Protein AF-A0A9J6EUU6-F1 (afdb_monomer)

pLDDT: mean 70.44, std 17.91, range [44.09, 97.88]

Organism: Rhipicephalus microplus (NCBI:txid6941)

Solvent-accessible surface area (backbone atoms only — not comparable to full-atom values): 10665 Å² total; per-residue (Å²): 141,84,84,86,86,84,84,82,89,81,83,90,84,83,87,84,87,84,86,87,82,91,82,84,86,80,91,76,92,66,95,66,87,70,78,73,75,74,62,82,75,57,72,72,60,58,59,55,60,58,51,67,72,48,51,65,66,58,50,34,53,54,26,51,76,71,72,43,84,68,75,76,56,66,68,58,42,45,55,49,54,53,52,48,53,56,55,61,68,73,66,64,78,77,90,79,54,86,82,61,47,62,63,52,50,52,56,51,48,54,51,52,51,51,54,51,52,52,52,52,51,51,52,51,51,53,51,51,54,50,52,58,67,68,60,63,76,80,76,78,77,76,77,80,79,71,79,82,78,81,77,79,82,80,81,80,130

Mean predicted aligned error: 21.62 Å

Sequence (157 aa):
MAQPTGCESTELHAEEETTPREGATPRHTSSRDSETTIDESVFTTLDHSTMANATKKQLVDELRARGLRCSGRKDELIARIIRDNITHQALEPTDSSTKDQAAYDDDRQAHLETLSADNARLCAELSSLRAQLTVRPRVNVRHCTKPIRTLHCQRNG

Foldseek 3Di:
DDDDDDDDDDDDDDDDDDDDDDDDDDDDPDDDPPPPPVPVVPPLPVLLVVLVPDDLVVLLVLCVVVVHDSDDDSVVSSVVSSVVVVVVVVPDPVPPDPPCVVVVVVVVVVVVVVVVVVVVVVVVVVVVVVVVVVPDPPPVPPPPPPPPPPPDPPDD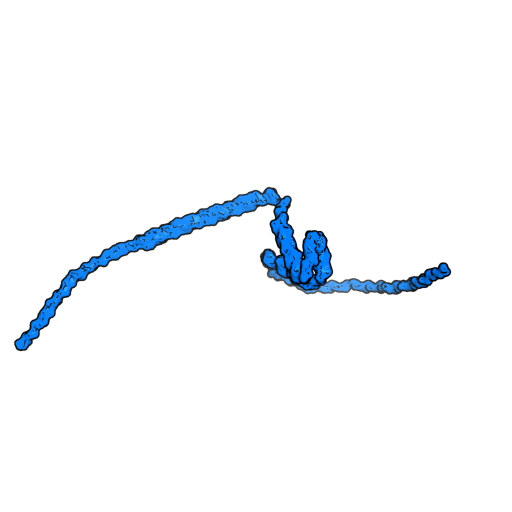D

Secondary structure (DSSP, 8-state):
---------------------------------------TTSHHHHHHHHHHHS-HHHHHHHHHHTT----S-HHHHHHHHHHHHHHHHTT----S-TTTHHHHHHHHHHHHHHHHHHHHHHHHHHHHHHHHHH-----------------------

Nearest PDB structures (foldseek):
  1zbh-assembly1_D  TM=7.636E-01  e=1.075E-01  Homo sapiens
  4l8r-assembly1_B  TM=8.896E-01  e=4.036E-01  Homo sapiens
  4qoz-assembly1_B  TM=8.912E-01  e=4.036E-01  Homo sapiens
  4qoz-assembly2_E  TM=8.912E-01  e=5.258E-01  Homo sapiens
  1v66-assembly1_A  TM=8.568E-01  e=7.319E-01  Homo sapiens

Structure (mmCIF, N/CA/C/O backbone):
data_AF-A0A9J6EUU6-F1
#
_entry.id   AF-A0A9J6EUU6-F1
#
loop_
_atom_site.group_PDB
_atom_site.id
_atom_site.type_symbol
_atom_site.label_atom_id
_atom_site.label_alt_id
_atom_site.label_comp_id
_atom_site.label_asym_id
_atom_site.label_entity_id
_atom_site.label_seq_id
_atom_site.pdbx_PDB_ins_code
_atom_site.Cartn_x
_atom_site.Cartn_y
_atom_site.Cartn_z
_atom_site.occupancy
_atom_site.B_iso_or_equiv
_atom_site.auth_seq_id
_atom_site.auth_comp_id
_atom_site.auth_asym_id
_atom_site.auth_atom_id
_atom_site.pdbx_PDB_model_num
ATOM 1 N N . MET A 1 1 ? -27.449 25.853 63.554 1.00 54.09 1 MET A N 1
ATOM 2 C CA . MET A 1 1 ? -25.985 26.001 63.669 1.00 54.09 1 MET A CA 1
ATOM 3 C C . MET A 1 1 ? -25.486 24.859 64.536 1.00 54.09 1 MET A C 1
ATOM 5 O O . MET A 1 1 ? -25.828 24.832 65.707 1.00 54.09 1 MET A O 1
ATOM 9 N N . ALA A 1 2 ? -24.792 23.884 63.951 1.00 49.88 2 ALA A N 1
ATOM 10 C CA . ALA A 1 2 ? -24.199 22.750 64.660 1.00 49.88 2 ALA A CA 1
ATOM 11 C C . ALA A 1 2 ? -22.787 22.522 64.100 1.00 49.88 2 ALA A C 1
ATOM 13 O O . ALA A 1 2 ? -22.575 22.666 62.897 1.00 49.88 2 ALA A O 1
ATOM 14 N N . GLN A 1 3 ? -21.843 22.301 65.010 1.00 60.31 3 GLN A N 1
ATOM 15 C CA . GLN A 1 3 ? -20.392 22.377 64.826 1.00 60.31 3 GLN A CA 1
ATOM 16 C C . GLN A 1 3 ? -19.785 21.137 64.133 1.00 60.31 3 GLN A C 1
ATOM 18 O O . GLN A 1 3 ? -20.409 20.075 64.143 1.00 60.31 3 GLN A O 1
ATOM 23 N N . PRO A 1 4 ? -18.570 21.262 63.557 1.00 61.78 4 PRO A N 1
ATOM 24 C CA . PRO A 1 4 ? -17.835 20.168 62.922 1.00 61.78 4 PRO A CA 1
ATOM 25 C C . PRO A 1 4 ? -17.074 19.306 63.942 1.00 61.78 4 PRO A C 1
ATOM 27 O O . PRO A 1 4 ? -16.379 19.825 64.813 1.00 61.78 4 PRO A O 1
ATOM 30 N N . THR A 1 5 ? -17.151 17.983 63.797 1.00 66.88 5 THR A N 1
ATOM 31 C CA . THR A 1 5 ? -16.264 17.035 64.484 1.00 66.88 5 THR A CA 1
ATOM 32 C C . THR A 1 5 ? -15.008 16.821 63.647 1.00 66.88 5 THR A C 1
ATOM 34 O O . THR A 1 5 ? -15.071 16.236 62.565 1.00 66.88 5 THR A O 1
ATOM 37 N N . GLY A 1 6 ? -13.878 17.317 64.146 1.00 50.66 6 GLY A N 1
ATOM 38 C CA . GLY A 1 6 ? -12.555 16.892 63.707 1.00 50.66 6 GLY A CA 1
ATOM 39 C C . GLY A 1 6 ? -12.215 15.508 64.258 1.00 50.66 6 GLY A C 1
ATOM 40 O O . GLY A 1 6 ? -12.631 15.156 65.362 1.00 50.66 6 GLY A O 1
ATOM 41 N N . CYS A 1 7 ? -11.438 14.746 63.494 1.00 54.38 7 CYS A N 1
ATOM 42 C CA . CYS A 1 7 ? -10.662 13.627 64.011 1.00 54.38 7 CYS A CA 1
ATOM 43 C C . CYS A 1 7 ? -9.223 13.770 63.512 1.00 54.38 7 CYS A C 1
ATOM 45 O O . CYS A 1 7 ? -8.974 13.921 62.316 1.00 54.38 7 CYS A O 1
ATOM 47 N N . GLU A 1 8 ? -8.322 13.786 64.487 1.00 52.12 8 GLU A N 1
ATOM 48 C CA . GLU A 1 8 ? -6.875 13.928 64.400 1.00 52.12 8 GLU A CA 1
ATOM 49 C C . GLU A 1 8 ? -6.168 12.602 64.049 1.00 52.12 8 GLU A C 1
ATOM 51 O O . GLU A 1 8 ? -6.629 11.525 64.416 1.00 52.12 8 GLU A O 1
ATOM 56 N N . SER A 1 9 ? -5.042 12.752 63.344 1.00 55.81 9 SER A N 1
ATOM 57 C CA . SER A 1 9 ? -3.708 12.140 63.519 1.00 55.81 9 SER A CA 1
ATOM 58 C C . SER A 1 9 ? -3.517 10.673 63.945 1.00 55.81 9 SER A C 1
ATOM 60 O O . SER A 1 9 ? -3.960 10.251 65.008 1.00 55.81 9 SER A O 1
ATOM 62 N N . THR A 1 10 ? -2.659 9.959 63.198 1.00 59.56 10 THR A N 1
ATOM 63 C CA . THR A 1 10 ? -1.619 9.014 63.699 1.00 59.56 10 THR A CA 1
ATOM 64 C C . THR A 1 10 ? -0.693 8.634 62.522 1.00 59.56 10 THR A C 1
ATOM 66 O O . THR A 1 10 ? -1.175 8.218 61.473 1.00 59.56 10 THR A O 1
ATOM 69 N N . GLU A 1 11 ? 0.553 9.131 62.493 1.00 50.22 11 GLU A N 1
ATOM 70 C CA . GLU A 1 11 ? 1.819 8.474 62.915 1.00 50.22 11 GLU A CA 1
ATOM 71 C C . GLU A 1 11 ? 2.218 7.254 62.055 1.00 50.22 11 GLU A C 1
ATOM 73 O O . GLU A 1 11 ? 1.505 6.263 61.977 1.00 50.22 11 GLU A O 1
ATOM 78 N N . LEU A 1 12 ? 3.234 7.401 61.193 1.00 50.94 12 LEU A N 1
ATOM 79 C CA . LEU A 1 12 ? 4.651 7.046 61.419 1.00 50.94 12 LEU A CA 1
ATOM 80 C C . LEU A 1 12 ? 4.901 5.532 61.580 1.00 50.94 12 LEU A C 1
ATOM 82 O O . LEU A 1 12 ? 4.722 4.968 62.650 1.00 50.94 12 LEU A O 1
ATOM 86 N N . HIS A 1 13 ? 5.422 4.909 60.520 1.00 46.59 13 HIS A N 1
ATOM 87 C CA . HIS A 1 13 ? 6.223 3.677 60.552 1.00 46.59 13 HIS A CA 1
ATOM 88 C C . HIS A 1 13 ? 7.356 3.888 59.532 1.00 46.59 13 HIS A C 1
ATOM 90 O O . HIS A 1 13 ? 7.084 4.089 58.353 1.00 46.59 13 HIS A O 1
ATOM 96 N N . ALA A 1 14 ? 8.569 4.194 59.990 1.00 59.00 14 ALA A N 1
ATOM 97 C CA . ALA A 1 14 ? 9.611 3.271 60.454 1.00 59.00 14 ALA A CA 1
ATOM 98 C C . ALA A 1 14 ? 10.536 2.865 59.295 1.00 59.00 14 ALA A C 1
ATOM 100 O O . ALA A 1 14 ? 10.120 2.256 58.313 1.00 59.00 14 ALA A O 1
ATOM 101 N N . GLU A 1 15 ? 11.786 3.285 59.444 1.00 59.12 15 GLU A N 1
ATOM 102 C CA . GLU A 1 15 ? 12.928 3.027 58.575 1.00 59.12 15 GLU A CA 1
ATOM 103 C C . GLU A 1 15 ? 13.381 1.567 58.722 1.00 59.12 15 GLU A C 1
ATOM 105 O O . GLU A 1 15 ? 13.258 1.019 59.812 1.00 59.12 15 GLU A O 1
ATOM 110 N N . GLU A 1 16 ? 13.952 0.956 57.679 1.00 54.00 16 GLU A N 1
ATOM 111 C CA . GLU A 1 16 ? 15.275 0.334 57.822 1.00 54.00 16 GLU A CA 1
ATOM 112 C C . GLU A 1 16 ? 15.916 -0.053 56.481 1.00 54.00 16 GLU A C 1
ATOM 114 O O . GLU A 1 16 ? 15.294 -0.493 55.515 1.00 54.00 16 GLU A O 1
ATOM 119 N N . GLU A 1 17 ? 17.217 0.179 56.497 1.00 50.34 17 GLU A N 1
ATOM 120 C CA . GLU A 1 17 ? 18.278 0.016 55.522 1.00 50.34 17 GLU A CA 1
ATOM 121 C C . GLU A 1 17 ? 18.570 -1.461 55.197 1.00 50.34 17 GLU A C 1
ATOM 123 O O . GLU A 1 17 ? 18.366 -2.332 56.034 1.00 50.34 17 GLU A O 1
ATOM 128 N N . THR A 1 18 ? 19.083 -1.758 53.995 1.00 50.84 18 THR A N 1
ATOM 129 C CA . THR A 1 18 ? 20.169 -2.745 53.767 1.00 50.84 18 THR A CA 1
ATOM 130 C C . THR A 1 18 ? 20.520 -2.854 52.274 1.00 50.84 18 THR A C 1
ATOM 132 O O . THR A 1 18 ? 19.803 -3.428 51.458 1.00 50.84 18 THR A O 1
ATOM 135 N N . THR A 1 19 ? 21.689 -2.327 51.915 1.00 48.97 19 THR A N 1
ATOM 136 C CA . THR A 1 19 ? 22.561 -2.869 50.846 1.00 48.97 19 THR A CA 1
ATOM 137 C C . THR A 1 19 ? 23.674 -3.683 51.546 1.00 48.97 19 THR A C 1
ATOM 139 O O . THR A 1 19 ? 23.707 -3.640 52.777 1.00 48.97 19 THR A O 1
ATOM 142 N N . PRO A 1 20 ? 24.632 -4.391 50.900 1.00 62.06 20 PRO A N 1
ATOM 143 C CA . PRO A 1 20 ? 24.849 -4.754 49.489 1.00 62.06 20 PRO A CA 1
ATOM 144 C C . PRO A 1 20 ? 25.139 -6.274 49.298 1.00 62.06 20 PRO A C 1
ATOM 146 O O . PRO A 1 20 ? 25.435 -6.984 50.258 1.00 62.06 20 PRO A O 1
ATOM 149 N N . ARG A 1 21 ? 25.191 -6.791 48.057 1.00 50.88 21 ARG A N 1
ATOM 150 C CA . ARG A 1 21 ? 26.065 -7.951 47.764 1.00 50.88 21 ARG A CA 1
ATOM 151 C C . ARG A 1 21 ? 26.462 -8.056 46.294 1.00 50.88 21 ARG A C 1
ATOM 153 O O . ARG A 1 21 ? 25.643 -8.331 45.424 1.00 50.88 21 ARG A O 1
ATOM 160 N N . GLU A 1 22 ? 27.756 -7.873 46.066 1.00 52.00 22 GLU A N 1
ATOM 161 C CA . GLU A 1 22 ? 28.464 -8.207 44.837 1.00 52.00 22 GLU A CA 1
ATOM 162 C C . GLU A 1 22 ? 28.384 -9.715 44.545 1.00 52.00 22 GLU A C 1
ATOM 164 O O . GLU A 1 22 ? 28.552 -10.552 45.435 1.00 52.00 22 GLU A O 1
ATOM 169 N N . GLY A 1 23 ? 28.156 -10.058 43.279 1.00 54.53 23 GLY A N 1
ATOM 170 C CA . GLY A 1 23 ? 28.184 -11.424 42.767 1.00 54.53 23 GLY A CA 1
ATOM 171 C C . GLY A 1 23 ? 28.476 -11.398 41.271 1.00 54.53 23 GLY A C 1
ATOM 172 O O . GLY A 1 23 ? 27.672 -10.930 40.474 1.00 54.53 23 GLY A O 1
ATOM 173 N N . ALA A 1 24 ? 29.676 -11.840 40.922 1.00 52.50 24 ALA A N 1
ATOM 174 C CA . ALA A 1 24 ? 30.307 -11.711 39.622 1.00 52.50 24 ALA A CA 1
ATOM 175 C C . ALA A 1 24 ? 29.814 -12.730 38.568 1.00 52.50 24 ALA A C 1
ATOM 177 O O . ALA A 1 24 ? 29.659 -13.906 38.881 1.00 52.50 24 ALA A O 1
ATOM 178 N N . THR A 1 25 ? 29.775 -12.278 37.298 1.00 56.97 25 THR A N 1
ATOM 179 C CA . THR A 1 25 ? 29.871 -13.031 36.009 1.00 56.97 25 THR A CA 1
ATOM 180 C C . THR A 1 25 ? 28.704 -13.983 35.651 1.00 56.97 25 THR A C 1
ATOM 182 O O . THR A 1 25 ? 28.147 -14.587 36.558 1.00 56.97 25 THR A O 1
ATOM 185 N N . PRO A 1 26 ? 28.288 -14.144 34.364 1.00 50.56 26 PRO A N 1
ATOM 186 C CA . PRO A 1 26 ? 29.139 -14.342 33.181 1.00 50.56 26 PRO A CA 1
ATOM 187 C C . PRO A 1 26 ? 28.846 -13.462 31.951 1.00 50.56 26 PRO A C 1
ATOM 189 O O . PRO A 1 26 ? 27.713 -13.132 31.609 1.00 50.56 26 PRO A O 1
ATOM 192 N N . ARG A 1 27 ? 29.931 -13.171 31.220 1.00 50.91 27 ARG A N 1
ATOM 193 C CA . ARG A 1 27 ? 29.916 -12.759 29.813 1.00 50.91 27 ARG A CA 1
ATOM 194 C C . ARG A 1 27 ? 29.166 -13.804 28.981 1.00 50.91 27 ARG A C 1
ATOM 196 O O . ARG A 1 27 ? 29.678 -14.903 28.787 1.00 50.91 27 ARG A O 1
ATOM 203 N N . HIS A 1 28 ? 28.042 -13.410 28.396 1.00 44.09 28 HIS A N 1
ATOM 204 C CA . HIS A 1 28 ? 27.540 -14.028 27.175 1.00 44.09 28 HIS A CA 1
ATOM 205 C C . HIS A 1 28 ? 27.737 -13.048 26.023 1.00 44.09 28 HIS A C 1
ATOM 207 O O . HIS A 1 28 ? 26.976 -12.108 25.822 1.00 44.09 28 HIS A O 1
ATOM 213 N N . THR A 1 29 ? 28.815 -13.273 25.276 1.00 55.75 29 THR A N 1
ATOM 214 C CA . THR A 1 29 ? 28.948 -12.814 23.898 1.00 55.75 29 THR A CA 1
ATOM 215 C C . THR A 1 29 ? 28.070 -13.710 23.028 1.00 55.75 29 THR A C 1
ATOM 217 O O . THR A 1 29 ? 28.491 -14.778 22.591 1.00 55.75 29 THR A O 1
ATOM 220 N N . SER A 1 30 ? 26.836 -13.290 2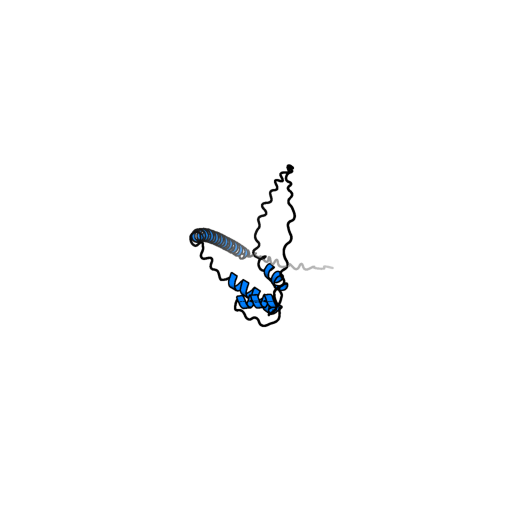2.796 1.00 46.31 30 SER A N 1
ATOM 221 C CA . SER A 1 30 ? 26.046 -13.708 21.637 1.00 46.31 30 SER A CA 1
ATOM 222 C C . SER A 1 30 ? 25.437 -12.417 21.105 1.00 46.31 30 SER A C 1
ATOM 224 O O . SER A 1 30 ? 24.479 -11.906 21.670 1.00 46.31 30 SER A O 1
ATOM 226 N N . SER A 1 31 ? 26.095 -11.724 20.175 1.00 52.91 31 SER A N 1
ATOM 227 C CA . SER A 1 31 ? 26.073 -12.110 18.759 1.00 52.91 31 SER A CA 1
ATOM 228 C C . SER A 1 31 ? 24.678 -12.598 18.388 1.00 52.91 31 SER A C 1
ATOM 230 O O . SER A 1 31 ? 24.404 -13.788 18.249 1.00 52.91 31 SER A O 1
ATOM 232 N N . ARG A 1 32 ? 23.764 -11.636 18.368 1.00 50.19 32 ARG A N 1
ATOM 233 C CA . ARG A 1 32 ? 22.518 -11.721 17.634 1.00 50.19 32 ARG A CA 1
ATOM 234 C C . ARG A 1 32 ? 22.129 -10.290 17.312 1.00 50.19 32 ARG A C 1
ATOM 236 O O . ARG A 1 32 ? 21.244 -9.723 17.948 1.00 50.19 32 ARG A O 1
ATOM 243 N N . ASP A 1 33 ? 22.831 -9.721 16.336 1.00 45.41 33 ASP A N 1
ATOM 244 C CA . ASP A 1 33 ? 22.272 -8.669 15.496 1.00 45.41 33 ASP A CA 1
ATOM 245 C C . ASP A 1 33 ? 21.044 -9.291 14.835 1.00 45.41 33 ASP A C 1
ATOM 247 O O . ASP A 1 33 ? 21.087 -9.914 13.777 1.00 45.41 33 ASP A O 1
ATOM 251 N N . SER A 1 34 ? 19.951 -9.266 15.592 1.00 54.78 34 SER A N 1
ATOM 252 C CA . SER A 1 34 ? 18.626 -9.519 15.081 1.00 54.78 34 SER A CA 1
ATOM 253 C C . SER A 1 34 ? 18.339 -8.256 14.308 1.00 54.78 34 SER A C 1
ATOM 255 O O . SER A 1 34 ? 17.915 -7.253 14.880 1.00 54.78 34 SER A O 1
ATOM 257 N N . GLU A 1 35 ? 18.712 -8.301 13.034 1.00 56.59 35 GLU A N 1
ATOM 258 C CA . GLU A 1 35 ? 18.194 -7.444 11.991 1.00 56.59 35 GLU A CA 1
ATOM 259 C C . GLU A 1 35 ? 16.678 -7.471 12.168 1.00 56.59 35 GLU A C 1
ATOM 261 O O . GLU A 1 35 ? 15.978 -8.412 11.795 1.00 56.59 35 GLU A O 1
ATOM 266 N N . THR A 1 36 ? 16.182 -6.489 12.914 1.00 50.78 36 THR A N 1
ATOM 267 C CA . THR A 1 36 ? 14.765 -6.214 13.012 1.00 50.78 36 THR A CA 1
ATOM 268 C C . THR A 1 36 ? 14.462 -5.537 11.697 1.00 50.78 36 THR A C 1
ATOM 270 O O . THR A 1 36 ? 14.411 -4.318 11.589 1.00 50.78 36 THR A O 1
ATOM 273 N N . THR A 1 37 ? 14.327 -6.359 10.656 1.00 51.28 37 THR A N 1
ATOM 274 C CA . THR A 1 37 ? 13.466 -6.036 9.535 1.00 51.28 37 THR A CA 1
ATOM 275 C C . THR A 1 37 ? 12.115 -5.777 10.184 1.00 51.28 37 THR A C 1
ATOM 277 O O . THR A 1 37 ? 11.402 -6.705 10.571 1.00 51.28 37 THR A O 1
ATOM 280 N N . ILE A 1 38 ? 11.844 -4.505 10.474 1.00 55.03 38 ILE A N 1
ATOM 281 C CA . ILE A 1 38 ? 10.538 -4.045 10.907 1.00 55.03 38 ILE A CA 1
ATOM 282 C C . ILE A 1 38 ? 9.660 -4.313 9.695 1.00 55.03 38 ILE A C 1
ATOM 284 O O . ILE A 1 38 ? 9.640 -3.553 8.734 1.00 55.03 38 ILE A O 1
ATOM 288 N N . ASP A 1 39 ? 9.045 -5.489 9.697 1.00 47.69 39 ASP A N 1
ATOM 289 C CA . ASP A 1 39 ? 8.023 -5.861 8.745 1.00 47.69 39 ASP A CA 1
ATOM 290 C C . ASP A 1 39 ? 6.877 -4.870 8.969 1.00 47.69 39 ASP A C 1
ATOM 292 O O . ASP A 1 39 ? 6.143 -4.939 9.961 1.00 47.69 39 ASP A O 1
ATOM 296 N N . GLU A 1 40 ? 6.782 -3.872 8.088 1.00 56.44 40 GLU A N 1
ATOM 297 C CA . GLU A 1 40 ? 5.810 -2.777 8.163 1.00 56.44 40 GLU A CA 1
ATOM 298 C C . GLU A 1 40 ? 4.344 -3.263 8.108 1.00 56.44 40 GLU A C 1
ATOM 300 O O . GLU A 1 40 ? 3.413 -2.465 8.201 1.00 56.44 40 GLU A O 1
ATOM 305 N N . SER A 1 41 ? 4.096 -4.577 8.024 1.00 53.84 41 SER A N 1
ATOM 306 C CA . SER A 1 41 ? 2.757 -5.165 8.085 1.00 53.84 41 SER A CA 1
ATOM 307 C C . SER A 1 41 ? 2.200 -5.343 9.509 1.00 53.84 41 SER A C 1
ATOM 309 O O . SER A 1 41 ? 0.992 -5.537 9.670 1.00 53.84 41 SER A O 1
ATOM 311 N N . VAL A 1 42 ? 3.025 -5.230 10.563 1.00 52.34 42 VAL A N 1
ATOM 312 C CA . VAL A 1 42 ? 2.592 -5.523 11.948 1.00 52.34 42 VAL A CA 1
ATOM 313 C C . VAL A 1 42 ? 1.811 -4.368 12.597 1.00 52.34 42 VAL A C 1
ATOM 315 O O . VAL A 1 42 ? 0.997 -4.605 13.493 1.00 52.34 42 VAL A O 1
ATOM 318 N N . PHE A 1 43 ? 1.966 -3.126 12.128 1.00 49.28 43 PHE A N 1
ATOM 319 C CA . PHE A 1 43 ? 1.386 -1.963 12.818 1.00 49.28 43 PHE A CA 1
ATOM 320 C C . PHE A 1 43 ? -0.148 -1.871 12.706 1.00 49.28 43 PHE A C 1
ATOM 322 O O . PHE A 1 43 ? -0.808 -1.339 13.592 1.00 49.28 43 PHE A O 1
ATOM 329 N N . THR A 1 44 ? -0.755 -2.466 11.675 1.00 52.41 44 THR A N 1
ATOM 330 C CA . THR A 1 44 ? -2.216 -2.383 11.468 1.00 52.41 44 THR A CA 1
ATOM 331 C C . THR A 1 44 ? -3.028 -3.346 12.340 1.00 52.41 44 THR A C 1
ATOM 333 O O . THR A 1 44 ? -4.222 -3.136 12.557 1.00 52.41 44 THR A O 1
ATOM 336 N N . THR A 1 45 ? -2.408 -4.408 12.865 1.00 53.88 45 THR A N 1
ATOM 337 C CA . THR A 1 45 ? -3.126 -5.459 13.610 1.00 53.88 45 THR A CA 1
ATOM 338 C C . THR A 1 45 ? -3.211 -5.184 15.114 1.00 53.88 45 THR A C 1
ATOM 340 O O . THR A 1 45 ? -4.136 -5.667 15.776 1.00 53.88 45 THR A O 1
ATOM 343 N N . LEU A 1 46 ? -2.305 -4.358 15.652 1.00 53.03 46 LEU A N 1
ATOM 344 C CA . LEU A 1 46 ? -2.285 -3.983 17.070 1.00 53.03 46 LEU A CA 1
ATOM 345 C C . LEU A 1 46 ? -3.498 -3.121 17.467 1.00 53.03 46 LEU A C 1
ATOM 347 O O . LEU A 1 46 ? -4.053 -3.284 18.559 1.00 53.03 46 LEU A O 1
ATOM 351 N N . ASP A 1 47 ?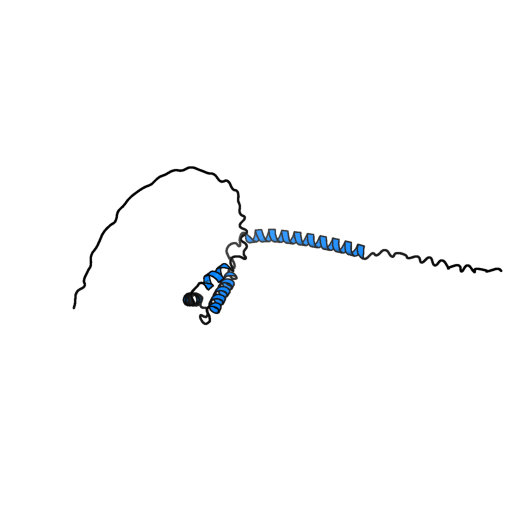 -3.960 -2.263 16.558 1.00 67.69 47 ASP A N 1
ATOM 352 C CA . ASP A 1 47 ? -5.043 -1.309 16.820 1.00 67.69 47 ASP A CA 1
ATOM 353 C C . ASP A 1 47 ? -6.418 -1.981 16.937 1.00 67.69 47 ASP A C 1
ATOM 355 O O . ASP A 1 47 ? -7.285 -1.536 17.692 1.00 67.69 47 ASP A O 1
ATOM 359 N N . HIS A 1 48 ? -6.637 -3.101 16.244 1.00 70.38 48 HIS A N 1
ATOM 360 C CA . HIS A 1 48 ? -7.924 -3.793 16.305 1.00 70.38 48 HIS A CA 1
ATOM 361 C C . HIS A 1 48 ? -8.136 -4.497 17.656 1.00 70.38 48 HIS A C 1
ATOM 363 O O . HIS A 1 48 ? -9.229 -4.446 18.222 1.00 70.38 48 HIS A O 1
ATOM 369 N N . SER A 1 49 ? -7.099 -5.143 18.200 1.00 74.62 49 SER A N 1
ATOM 370 C CA . SER A 1 49 ? -7.186 -5.889 19.467 1.00 74.62 49 SER A CA 1
ATOM 371 C C . SER A 1 49 ? -7.392 -4.963 20.673 1.00 74.62 49 SER A C 1
ATOM 373 O O . SER A 1 49 ? -8.214 -5.231 21.554 1.00 74.62 49 SER A O 1
ATOM 375 N N . THR A 1 50 ? -6.705 -3.821 20.689 1.00 80.56 50 THR A N 1
ATOM 376 C CA . THR A 1 50 ? -6.827 -2.818 21.757 1.00 80.56 50 THR A CA 1
ATOM 377 C C . THR A 1 50 ? -8.199 -2.136 21.744 1.00 80.56 50 THR A C 1
ATOM 379 O O . THR A 1 50 ? -8.842 -2.035 22.792 1.00 80.56 50 THR A O 1
ATOM 382 N N . MET A 1 51 ? -8.718 -1.762 20.568 1.00 81.75 51 MET A N 1
ATOM 383 C CA . MET A 1 51 ? -10.049 -1.150 20.433 1.00 81.75 51 MET A CA 1
ATOM 384 C C . MET A 1 51 ? -11.200 -2.144 20.659 1.00 81.75 51 MET A C 1
ATOM 386 O O . MET A 1 51 ? -12.254 -1.764 21.176 1.00 81.75 51 MET A O 1
ATOM 390 N N . ALA A 1 52 ? -11.008 -3.430 20.348 1.00 83.56 52 ALA A N 1
ATOM 391 C CA . ALA A 1 52 ? -11.986 -4.475 20.652 1.00 83.56 52 ALA A CA 1
ATOM 392 C C . ALA A 1 52 ? -12.208 -4.650 22.164 1.00 83.56 52 ALA A C 1
ATOM 394 O O . ALA A 1 52 ? -13.340 -4.884 22.600 1.00 83.56 52 ALA A O 1
ATOM 395 N N . ASN A 1 53 ? -11.163 -4.458 22.971 1.00 86.69 53 ASN A N 1
ATOM 396 C CA . ASN A 1 53 ? -11.243 -4.522 24.432 1.00 86.69 53 ASN A CA 1
ATOM 397 C C . ASN A 1 53 ? -11.785 -3.231 25.071 1.00 86.69 53 ASN A C 1
ATOM 399 O O . ASN A 1 53 ? -12.255 -3.262 26.209 1.00 86.69 53 ASN A O 1
ATOM 403 N N . ALA A 1 54 ? -11.801 -2.113 24.340 1.00 85.88 54 ALA A N 1
ATOM 404 C CA . ALA A 1 54 ? -12.356 -0.858 24.828 1.00 85.88 54 ALA A CA 1
ATOM 405 C C . ALA A 1 54 ? -13.878 -0.946 25.045 1.00 85.88 54 ALA A C 1
ATOM 407 O O . ALA A 1 54 ? -14.630 -1.628 24.336 1.00 85.88 54 ALA A O 1
ATOM 408 N N . THR A 1 55 ? -14.370 -0.227 26.049 1.00 90.06 55 THR A N 1
ATOM 409 C CA . THR A 1 55 ? -15.810 -0.096 26.292 1.00 90.06 55 THR A CA 1
ATOM 410 C C . THR A 1 55 ? -16.454 0.809 25.241 1.00 90.06 55 THR A C 1
ATOM 412 O O . THR A 1 55 ? -15.823 1.711 24.693 1.00 90.06 55 THR A O 1
ATOM 415 N N . LYS A 1 56 ? -17.757 0.629 24.982 1.00 90.94 56 LYS A N 1
ATOM 416 C CA . LYS A 1 56 ? -18.494 1.474 24.023 1.00 90.94 56 LYS A CA 1
ATOM 417 C C . LYS A 1 56 ? -18.380 2.969 24.351 1.00 90.94 56 LYS A C 1
ATOM 419 O O . LYS A 1 56 ? -18.323 3.782 23.438 1.00 90.94 56 LYS A O 1
ATOM 424 N N . LYS A 1 57 ? -18.339 3.320 25.641 1.00 90.94 57 LYS A N 1
ATOM 425 C CA . LYS A 1 57 ? -18.174 4.704 26.097 1.00 90.94 57 LYS A CA 1
ATOM 426 C C . LYS A 1 57 ? -16.821 5.272 25.660 1.00 90.94 57 LYS A C 1
ATOM 428 O O . LYS A 1 57 ? -16.804 6.318 25.032 1.00 90.94 57 LYS A O 1
ATOM 433 N N . GLN A 1 58 ? -15.733 4.537 25.894 1.00 90.38 58 GLN A N 1
ATOM 434 C CA . GLN A 1 58 ? -14.388 4.937 25.463 1.00 90.38 58 GLN A CA 1
ATOM 435 C C . GLN A 1 58 ? -14.308 5.125 23.944 1.00 90.38 58 GLN A C 1
ATOM 437 O O . GLN A 1 58 ? -13.768 6.120 23.486 1.00 90.38 58 GLN A O 1
ATOM 442 N N . LEU A 1 59 ? -14.924 4.230 23.163 1.00 91.69 59 LEU A N 1
ATOM 443 C CA . LEU A 1 59 ? -14.966 4.358 21.700 1.00 91.69 59 LEU A CA 1
ATOM 444 C C . LEU A 1 59 ? -15.750 5.597 21.234 1.00 91.69 59 LEU A C 1
ATOM 446 O O . LEU A 1 59 ? -15.397 6.220 20.239 1.00 91.69 59 LEU A O 1
ATOM 450 N N . VAL A 1 60 ? -16.826 5.960 21.936 1.00 92.56 60 VAL A N 1
ATOM 451 C CA . VAL A 1 60 ? -17.596 7.180 21.648 1.00 92.56 60 VAL A CA 1
ATOM 452 C C . VAL A 1 60 ? -16.810 8.434 22.019 1.00 92.56 60 VAL A C 1
ATOM 454 O O . VAL A 1 60 ? -16.833 9.397 21.258 1.00 92.56 60 VAL A O 1
ATOM 457 N N . ASP A 1 61 ? -16.131 8.428 23.164 1.00 92.38 61 ASP A N 1
ATOM 458 C CA . ASP A 1 61 ? -15.311 9.554 23.610 1.00 92.38 61 ASP A CA 1
ATOM 459 C C . ASP A 1 61 ? -14.142 9.787 22.635 1.00 92.38 61 ASP A C 1
ATOM 461 O O . ASP A 1 61 ? -13.912 10.922 22.218 1.00 92.38 61 ASP A O 1
ATOM 465 N N . GLU A 1 62 ? -13.505 8.711 22.167 1.00 89.62 62 GLU A N 1
ATOM 466 C CA . GLU A 1 62 ? -12.454 8.740 21.143 1.00 89.62 62 GLU A CA 1
ATOM 467 C C . GLU A 1 62 ? -12.971 9.307 19.808 1.00 89.62 62 GLU A C 1
ATOM 469 O O . GLU A 1 62 ? -12.388 10.226 19.233 1.00 89.62 62 GLU A O 1
ATOM 474 N N . LEU 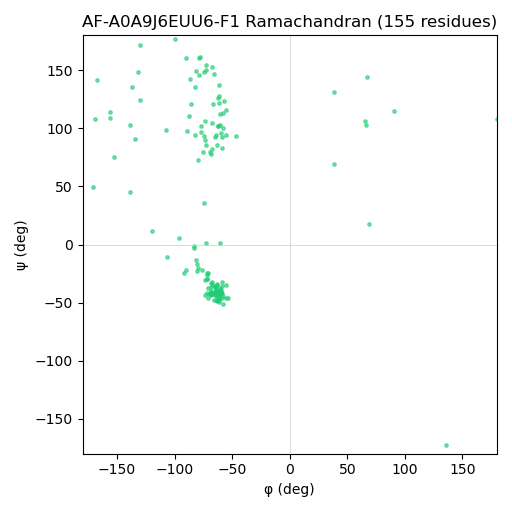A 1 63 ? -14.127 8.828 19.333 1.00 91.25 63 LEU A N 1
ATOM 475 C CA . LEU A 1 63 ? -14.754 9.357 18.116 1.00 91.25 63 LEU A CA 1
ATOM 476 C C . LEU A 1 63 ? -15.165 10.823 18.262 1.00 91.25 63 LEU A C 1
ATOM 478 O O . LEU A 1 63 ? -15.072 11.576 17.297 1.00 91.25 63 LEU A O 1
ATOM 482 N N . ARG A 1 64 ? -15.595 11.248 19.452 1.00 91.62 64 ARG A N 1
ATOM 483 C CA . ARG A 1 64 ? -15.936 12.646 19.723 1.00 91.62 64 ARG A CA 1
ATOM 484 C C . ARG A 1 64 ? -14.699 13.535 19.694 1.00 91.62 64 ARG A C 1
ATOM 486 O O . ARG A 1 64 ? -14.776 14.614 19.113 1.00 91.62 64 ARG A O 1
ATOM 493 N N . ALA A 1 65 ? -13.589 13.088 20.281 1.00 88.56 65 ALA A N 1
ATOM 494 C CA . ALA A 1 65 ? -12.319 13.813 20.244 1.00 88.56 65 ALA A CA 1
ATOM 495 C C . ALA A 1 65 ? -11.842 14.037 18.799 1.00 88.56 65 ALA A C 1
ATOM 497 O O . ALA A 1 65 ? -11.351 15.110 18.468 1.00 88.56 65 ALA A O 1
ATOM 498 N N . ARG A 1 66 ? -12.089 13.056 17.925 1.00 86.69 66 ARG A N 1
ATOM 499 C CA . ARG A 1 66 ? -11.773 13.099 16.488 1.00 86.69 66 ARG A CA 1
ATOM 500 C C . ARG A 1 66 ? -12.819 13.824 15.630 1.00 86.69 66 ARG A C 1
ATOM 502 O O . ARG A 1 66 ? -12.671 13.906 14.418 1.00 86.69 66 ARG A O 1
ATOM 509 N N . GLY A 1 67 ? -13.913 14.316 16.219 1.00 89.75 67 GLY A N 1
ATOM 510 C CA . GLY A 1 67 ? -14.999 14.969 15.474 1.00 89.75 67 GLY A CA 1
ATOM 511 C C . GLY A 1 67 ? -15.816 14.025 14.579 1.00 89.75 67 GLY A C 1
ATOM 512 O O . GLY A 1 67 ? -16.542 14.471 13.689 1.00 89.75 67 GLY A O 1
ATOM 513 N N . LEU A 1 68 ? -15.729 12.714 14.808 1.00 89.50 68 LEU A N 1
ATOM 514 C CA . LEU A 1 68 ? -16.413 11.691 14.031 1.00 89.50 68 LEU A CA 1
ATOM 515 C C . LEU A 1 68 ? -17.794 11.352 14.599 1.00 89.50 68 LEU A C 1
ATOM 517 O O . LEU A 1 68 ? -18.133 11.558 15.768 1.00 89.50 68 LEU A O 1
ATOM 521 N N . ARG A 1 69 ? -18.627 10.756 13.741 1.00 91.00 69 ARG A N 1
ATOM 522 C CA . ARG A 1 69 ? -19.961 10.294 14.134 1.00 91.00 69 ARG A CA 1
ATOM 523 C C . ARG A 1 69 ? -19.856 9.231 15.227 1.00 91.00 69 ARG A C 1
ATOM 525 O O . ARG A 1 69 ? -19.210 8.207 15.034 1.00 91.00 69 ARG A O 1
ATOM 532 N N . CYS A 1 70 ? -20.579 9.438 16.325 1.00 90.75 70 CYS A N 1
ATOM 533 C CA . CYS A 1 70 ? -20.597 8.556 17.499 1.00 90.75 70 CYS A CA 1
ATOM 534 C C . CYS A 1 70 ? -21.764 7.544 17.510 1.00 90.75 70 CYS A C 1
ATOM 536 O O . CYS A 1 70 ? -21.996 6.864 18.508 1.00 90.75 70 CYS A O 1
ATOM 538 N N . SER A 1 71 ? -22.554 7.471 16.436 1.00 89.31 71 SER A N 1
ATOM 539 C CA . SER A 1 71 ? -23.715 6.579 16.349 1.00 89.31 71 SER A CA 1
ATOM 540 C C . SER A 1 71 ? -23.329 5.183 15.852 1.00 89.31 71 SER A C 1
ATOM 542 O O . SER A 1 71 ? -22.481 5.051 14.964 1.00 89.31 71 SER A O 1
ATOM 544 N N . GLY A 1 72 ? -23.971 4.149 16.408 1.00 91.31 72 GLY A N 1
ATOM 545 C CA . GLY A 1 72 ? -23.846 2.773 15.919 1.00 91.31 72 GLY A CA 1
ATOM 546 C C . GLY A 1 72 ? -23.670 1.693 16.987 1.00 91.31 72 GLY A C 1
ATOM 547 O O . GLY A 1 72 ? -23.776 1.922 18.206 1.00 91.31 72 GLY A O 1
ATOM 548 N N . ARG A 1 73 ? -23.409 0.481 16.489 1.00 92.44 73 ARG A N 1
ATOM 549 C CA . ARG A 1 73 ? -22.944 -0.675 17.274 1.00 92.44 73 ARG A CA 1
ATOM 550 C C . ARG A 1 73 ? -21.453 -0.543 17.587 1.00 92.44 73 ARG A C 1
ATOM 552 O O . ARG A 1 73 ? -20.752 0.222 16.939 1.00 92.44 73 ARG A O 1
ATOM 559 N N . LYS A 1 74 ? -20.968 -1.286 18.585 1.00 90.38 74 LYS A N 1
ATOM 560 C CA . LYS A 1 74 ? -19.564 -1.230 19.027 1.00 90.38 74 LYS A CA 1
ATOM 561 C C . LYS A 1 74 ? -18.588 -1.455 17.861 1.00 90.38 74 LYS A C 1
ATOM 563 O O . LYS A 1 74 ? -17.682 -0.652 17.675 1.00 90.38 74 LYS A O 1
ATOM 568 N N . ASP A 1 75 ? -18.851 -2.464 17.038 1.00 89.94 75 ASP A N 1
ATOM 569 C CA . ASP A 1 75 ? -18.003 -2.832 15.896 1.00 89.94 75 ASP A CA 1
ATOM 570 C C . ASP A 1 75 ? -17.940 -1.724 14.836 1.00 89.94 75 ASP A C 1
ATOM 572 O O . ASP A 1 75 ? -16.888 -1.451 14.265 1.00 89.94 75 ASP A O 1
ATOM 576 N N . GLU A 1 76 ? -19.052 -1.014 14.624 1.00 90.81 76 GLU A N 1
ATOM 577 C CA . GLU A 1 76 ? -19.103 0.126 13.705 1.00 90.81 76 GLU A CA 1
ATOM 578 C C . GLU A 1 76 ? -18.274 1.309 14.208 1.00 90.81 76 GLU A C 1
ATOM 580 O O . GLU A 1 76 ? -17.738 2.052 13.390 1.00 90.81 76 GLU A O 1
ATOM 585 N N . LEU A 1 77 ? -18.181 1.503 15.529 1.00 92.50 77 LEU A N 1
ATOM 586 C CA . LEU A 1 77 ? -17.341 2.545 16.123 1.00 92.50 77 LEU A CA 1
ATOM 587 C C . LEU A 1 77 ? -15.859 2.189 15.961 1.00 92.50 77 LEU A C 1
ATOM 589 O O . LEU A 1 77 ? -15.088 3.027 15.506 1.00 92.50 77 LEU A O 1
ATOM 593 N N . ILE A 1 78 ? -15.489 0.935 16.248 1.00 91.19 78 ILE A N 1
ATOM 594 C CA . ILE A 1 78 ? -14.119 0.422 16.085 1.00 91.19 78 ILE A CA 1
ATOM 595 C C . ILE A 1 78 ? -13.658 0.580 14.634 1.00 91.19 78 ILE A C 1
ATOM 597 O O . ILE A 1 78 ? -12.624 1.190 14.377 1.00 91.19 78 ILE A O 1
ATOM 601 N N . ALA A 1 79 ? -14.458 0.112 13.671 1.00 89.38 79 ALA A N 1
ATOM 602 C CA . ALA A 1 79 ? -14.125 0.216 12.251 1.00 89.38 79 ALA A CA 1
ATOM 603 C C . ALA A 1 79 ? -13.916 1.672 11.796 1.00 89.38 79 ALA A C 1
ATOM 605 O O . ALA A 1 79 ? -13.111 1.943 10.905 1.00 89.38 79 ALA A O 1
ATOM 606 N N . ARG A 1 80 ? -14.644 2.615 12.405 1.00 90.75 80 ARG A N 1
ATOM 607 C CA . ARG A 1 80 ? -14.563 4.044 12.087 1.00 90.75 80 ARG A CA 1
ATOM 608 C C . ARG A 1 80 ? -13.270 4.663 12.621 1.00 90.75 80 ARG A C 1
ATOM 610 O O . ARG A 1 80 ? -12.619 5.373 11.867 1.00 90.75 80 ARG A O 1
ATOM 617 N N . ILE A 1 81 ? -12.881 4.331 13.854 1.00 89.25 81 ILE A N 1
ATOM 618 C CA . ILE A 1 81 ? -11.597 4.740 14.454 1.00 89.25 81 ILE A CA 1
ATOM 619 C C . ILE A 1 81 ? -10.421 4.187 13.639 1.00 89.25 81 ILE A C 1
ATOM 621 O O . ILE A 1 81 ? -9.493 4.920 13.317 1.00 89.25 81 ILE A O 1
ATOM 625 N N . ILE A 1 82 ? -10.483 2.912 13.244 1.00 87.62 82 ILE A N 1
ATOM 626 C CA . ILE A 1 82 ? -9.419 2.276 12.451 1.00 87.62 82 ILE A CA 1
ATOM 627 C C . ILE A 1 82 ? -9.268 2.964 11.092 1.00 87.62 82 ILE A C 1
ATOM 629 O O . ILE A 1 82 ? -8.163 3.307 10.684 1.00 87.62 82 ILE A O 1
ATOM 633 N N . ARG A 1 83 ? -10.382 3.195 10.387 1.00 85.31 83 ARG A N 1
ATOM 634 C CA . ARG A 1 83 ? -10.352 3.871 9.084 1.00 85.31 83 ARG A CA 1
ATOM 635 C C . ARG A 1 83 ? -9.752 5.272 9.183 1.00 85.31 83 ARG A C 1
ATOM 637 O O . ARG A 1 83 ? -8.995 5.670 8.303 1.00 85.31 83 ARG A O 1
ATOM 644 N N . ASP A 1 84 ? -10.105 5.998 10.232 1.00 86.31 84 ASP A N 1
ATOM 645 C CA . ASP A 1 84 ? -9.601 7.338 10.507 1.00 86.31 84 ASP A CA 1
ATOM 646 C C . ASP A 1 84 ? -8.085 7.341 10.749 1.00 86.31 84 ASP A C 1
ATOM 648 O O . ASP A 1 84 ? -7.369 8.072 10.072 1.00 86.31 84 ASP A O 1
ATOM 652 N N . ASN A 1 85 ? -7.579 6.437 11.598 1.00 83.94 85 ASN A N 1
ATOM 653 C CA . ASN A 1 85 ? -6.137 6.261 11.824 1.00 83.94 85 ASN A CA 1
ATOM 654 C C . ASN A 1 85 ? -5.372 5.999 10.518 1.00 83.94 85 ASN A C 1
ATOM 656 O O . ASN A 1 85 ? -4.351 6.635 10.269 1.00 83.94 85 ASN A O 1
ATOM 660 N N . ILE A 1 86 ? -5.880 5.099 9.668 1.00 82.31 86 ILE A N 1
ATOM 661 C CA . ILE A 1 86 ? -5.252 4.778 8.375 1.00 82.31 86 ILE A CA 1
ATOM 662 C C . ILE A 1 86 ? -5.231 6.011 7.464 1.00 82.31 86 ILE A C 1
ATOM 664 O O . ILE A 1 86 ? -4.241 6.276 6.787 1.00 82.31 86 ILE A O 1
ATOM 668 N N . THR A 1 87 ? -6.322 6.778 7.449 1.00 79.88 87 THR A N 1
ATOM 669 C CA . THR A 1 87 ? -6.444 7.963 6.589 1.00 79.88 87 THR A CA 1
ATOM 670 C C . THR A 1 87 ? -5.501 9.077 7.045 1.00 79.88 87 THR A C 1
ATOM 672 O O . THR A 1 87 ? -4.864 9.711 6.209 1.00 79.88 87 THR A O 1
ATOM 675 N N . HIS A 1 88 ? -5.372 9.289 8.357 1.00 68.81 88 HIS A N 1
ATOM 676 C CA . HIS A 1 88 ? -4.478 10.300 8.920 1.00 68.81 88 HIS A CA 1
ATOM 677 C C . HIS A 1 88 ? -2.995 9.918 8.827 1.00 68.81 88 HIS A C 1
ATOM 679 O O . HIS A 1 88 ? -2.168 10.802 8.642 1.00 68.81 88 HIS A O 1
ATOM 685 N N . GLN A 1 89 ? -2.643 8.629 8.863 1.00 63.56 89 GLN A N 1
ATOM 686 C CA . GLN A 1 89 ? -1.263 8.183 8.613 1.00 63.56 89 GLN A CA 1
ATOM 687 C C . GLN A 1 89 ? -0.834 8.333 7.145 1.00 63.56 89 GLN A C 1
ATOM 689 O O . GLN A 1 89 ? 0.352 8.469 6.869 1.00 63.56 89 GLN A O 1
ATOM 694 N N . ALA A 1 90 ? -1.775 8.340 6.199 1.00 58.38 90 ALA A N 1
ATOM 695 C CA . ALA A 1 90 ? -1.468 8.444 4.772 1.00 58.38 90 ALA A CA 1
ATOM 696 C C . ALA A 1 90 ? -1.254 9.888 4.267 1.00 58.38 90 ALA A C 1
ATOM 698 O O . ALA A 1 90 ? -0.968 10.072 3.084 1.00 58.38 90 ALA A O 1
ATOM 699 N N . LEU A 1 91 ? -1.427 10.909 5.118 1.00 54.38 91 LEU A N 1
ATOM 700 C CA . LEU A 1 91 ? -1.442 12.325 4.717 1.00 54.38 91 LEU A CA 1
ATOM 701 C C . LEU A 1 91 ? -0.357 13.196 5.359 1.00 54.38 91 LEU A C 1
ATOM 703 O O . LEU A 1 91 ? -0.412 14.409 5.190 1.00 54.38 91 LEU A O 1
ATOM 707 N N . GLU A 1 92 ? 0.641 12.617 6.023 1.00 49.97 92 GLU A N 1
ATOM 708 C CA . GLU A 1 92 ? 1.838 13.368 6.408 1.00 49.97 92 GLU A CA 1
ATOM 709 C C . GLU A 1 92 ? 2.863 13.281 5.261 1.00 49.97 92 GLU A C 1
ATOM 711 O O . GLU A 1 92 ? 3.585 12.282 5.164 1.00 49.97 92 GLU A O 1
ATOM 716 N N . PRO A 1 93 ? 2.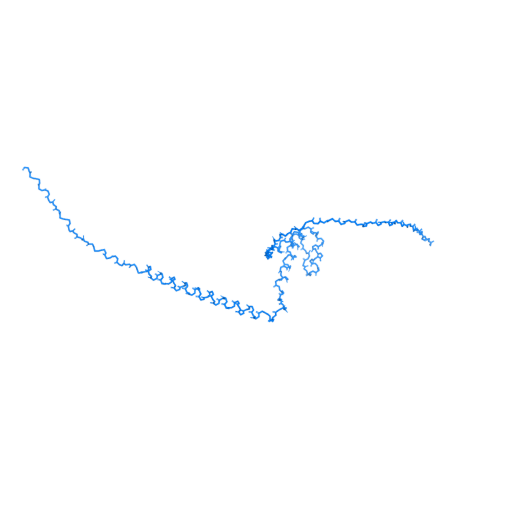964 14.282 4.358 1.00 54.31 93 PRO A N 1
ATOM 717 C CA . PRO A 1 93 ? 4.217 14.497 3.662 1.00 54.31 93 PRO A CA 1
ATOM 718 C C . PRO A 1 93 ? 5.236 14.799 4.755 1.00 54.31 93 PRO A C 1
ATOM 720 O O . PRO A 1 93 ? 5.136 15.796 5.467 1.00 54.31 93 PRO A O 1
ATOM 723 N N . THR A 1 94 ? 6.186 13.895 4.956 1.00 52.19 94 THR A N 1
ATOM 724 C CA . THR A 1 94 ? 7.319 14.125 5.844 1.00 52.19 94 THR A CA 1
ATOM 725 C C . THR A 1 94 ? 8.139 15.292 5.287 1.00 52.19 94 THR A C 1
ATOM 727 O O . THR A 1 94 ? 9.107 15.091 4.555 1.00 52.19 94 THR A O 1
ATOM 730 N N . ASP A 1 95 ? 7.755 16.524 5.624 1.00 51.44 95 ASP A N 1
ATOM 731 C CA . ASP A 1 95 ? 8.408 17.784 5.243 1.00 51.44 95 ASP A CA 1
ATOM 732 C C . ASP A 1 95 ? 9.720 18.015 6.023 1.00 51.44 95 ASP A C 1
ATOM 734 O O . ASP A 1 95 ? 10.091 19.135 6.377 1.00 51.44 95 ASP A O 1
ATOM 738 N N . SER A 1 96 ? 10.468 16.948 6.305 1.00 53.19 96 SER A N 1
ATOM 739 C CA . SER A 1 96 ? 11.671 17.009 7.130 1.00 53.19 96 SER A CA 1
ATOM 740 C C . SER A 1 96 ? 12.822 16.150 6.603 1.00 53.19 96 SER A C 1
ATOM 742 O O . SER A 1 96 ? 13.434 15.450 7.398 1.00 53.19 96 SER A O 1
ATOM 744 N N . SER A 1 97 ? 13.139 16.178 5.299 1.00 52.31 97 SER A N 1
ATOM 745 C CA . SER A 1 97 ? 14.518 15.911 4.820 1.00 52.31 97 SER A CA 1
ATOM 746 C C . SER A 1 97 ? 14.748 16.191 3.320 1.00 52.31 97 SER A C 1
ATOM 748 O O . SER A 1 97 ? 15.299 15.379 2.582 1.00 52.31 97 SER A O 1
ATOM 750 N N . THR A 1 98 ? 14.361 17.355 2.798 1.00 57.75 98 THR A N 1
ATOM 751 C CA . THR A 1 98 ? 14.584 17.692 1.372 1.00 57.75 98 THR A CA 1
ATOM 752 C C . THR A 1 98 ? 16.042 17.996 0.996 1.00 57.75 98 THR A C 1
ATOM 754 O O . THR A 1 98 ? 16.311 18.293 -0.165 1.00 57.75 98 THR A O 1
ATOM 757 N N . LYS A 1 99 ? 17.004 17.920 1.929 1.00 55.53 99 LYS A N 1
ATOM 758 C CA . LYS A 1 99 ? 18.430 18.142 1.616 1.00 55.53 99 LYS A CA 1
ATOM 759 C C . LYS A 1 99 ? 19.216 16.879 1.263 1.00 55.53 99 LYS A C 1
ATOM 761 O O . LYS A 1 99 ? 20.159 17.003 0.491 1.00 55.53 99 LYS A O 1
ATOM 766 N N . ASP A 1 100 ? 18.782 15.705 1.719 1.00 54.56 100 ASP A N 1
ATOM 767 C CA . ASP A 1 100 ? 19.444 14.429 1.400 1.00 54.56 100 ASP A CA 1
ATOM 768 C C . ASP A 1 100 ? 18.641 13.575 0.399 1.00 54.56 100 ASP A C 1
ATOM 770 O O . ASP A 1 100 ? 19.166 12.622 -0.174 1.00 54.56 100 ASP A O 1
ATOM 774 N N . GLN A 1 101 ? 17.387 13.949 0.117 1.00 59.06 101 GLN A N 1
ATOM 775 C CA . GLN A 1 101 ? 16.522 13.235 -0.826 1.00 59.06 101 GLN A CA 1
ATOM 776 C C . GLN A 1 101 ? 17.042 13.284 -2.273 1.00 59.06 101 GLN A C 1
ATOM 778 O O . GLN A 1 101 ? 16.969 12.287 -2.981 1.00 59.06 101 GLN A O 1
ATOM 783 N N . ALA A 1 102 ? 17.632 14.408 -2.697 1.00 60.72 102 ALA A N 1
ATOM 784 C CA . ALA A 1 102 ? 18.164 14.547 -4.056 1.00 60.72 102 ALA A CA 1
ATOM 785 C C . ALA A 1 102 ? 19.324 13.574 -4.338 1.00 60.72 102 ALA A C 1
ATOM 787 O O . ALA A 1 102 ? 19.390 13.005 -5.421 1.00 60.72 102 ALA A O 1
ATOM 788 N N . ALA A 1 103 ? 20.198 13.332 -3.354 1.00 62.53 103 ALA A N 1
ATOM 789 C CA . ALA A 1 103 ? 21.295 12.375 -3.506 1.00 62.53 103 ALA A CA 1
ATOM 790 C C . ALA A 1 103 ? 20.782 10.927 -3.599 1.00 62.53 103 ALA A C 1
ATOM 792 O O . ALA A 1 103 ? 21.304 10.129 -4.371 1.00 62.53 103 ALA A O 1
ATOM 793 N N . TYR A 1 104 ? 19.725 10.599 -2.849 1.00 68.81 104 TYR A N 1
ATOM 794 C CA . TYR A 1 104 ? 19.102 9.277 -2.902 1.00 68.81 104 TYR A CA 1
ATOM 795 C C . TYR A 1 104 ? 18.341 9.037 -4.214 1.00 68.81 104 TYR A C 1
ATOM 797 O O . TYR A 1 104 ? 18.363 7.932 -4.761 1.00 68.81 104 TYR A O 1
ATOM 805 N N . ASP A 1 105 ? 17.677 10.069 -4.736 1.00 77.06 105 ASP A N 1
ATOM 806 C CA . ASP A 1 105 ? 16.938 9.975 -5.992 1.00 77.06 105 ASP A CA 1
ATOM 807 C C . ASP A 1 105 ? 17.877 9.806 -7.201 1.00 77.06 105 ASP A C 1
ATOM 809 O O . ASP A 1 105 ? 17.537 9.050 -8.113 1.00 77.06 105 ASP A O 1
ATOM 813 N N . ASP A 1 106 ? 19.077 10.401 -7.181 1.00 77.12 106 ASP A N 1
ATOM 814 C CA . ASP A 1 106 ? 20.104 10.210 -8.220 1.00 77.12 106 ASP A CA 1
ATOM 815 C C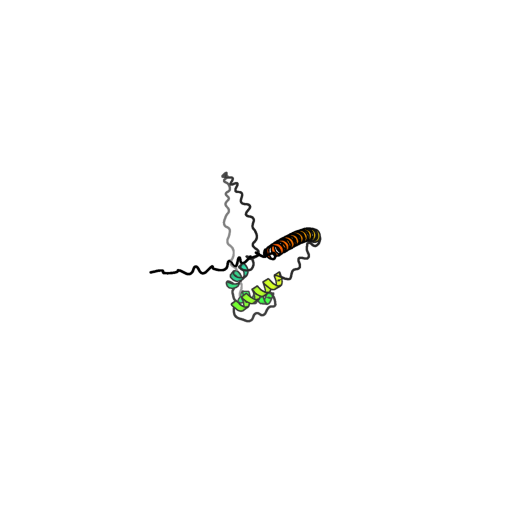 . ASP A 1 106 ? 20.633 8.762 -8.256 1.00 77.12 106 ASP A C 1
ATOM 817 O O . ASP A 1 106 ? 20.654 8.132 -9.319 1.00 77.12 106 ASP A O 1
ATOM 821 N N . ASP A 1 107 ? 20.986 8.184 -7.101 1.00 82.88 107 ASP A N 1
ATOM 822 C CA . ASP A 1 107 ? 21.441 6.786 -7.012 1.00 82.88 107 ASP A CA 1
ATOM 823 C C . ASP A 1 107 ? 20.335 5.805 -7.433 1.00 82.88 107 ASP A C 1
ATOM 825 O O . ASP A 1 107 ? 20.565 4.829 -8.160 1.00 82.88 107 ASP A O 1
ATOM 829 N N . ARG A 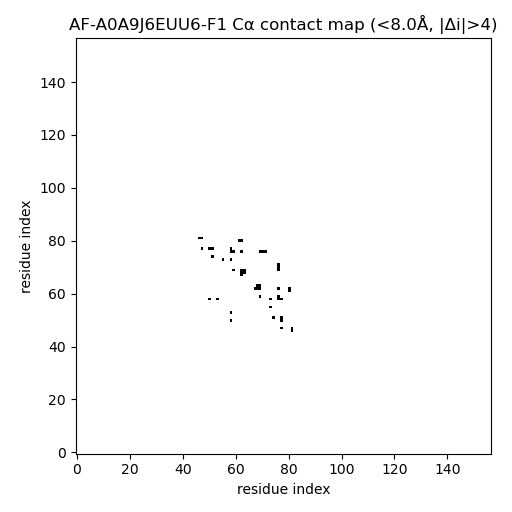1 108 ? 19.094 6.088 -7.022 1.00 90.62 108 ARG A N 1
ATOM 830 C CA . ARG A 1 108 ? 17.919 5.315 -7.430 1.00 90.62 108 ARG A CA 1
ATOM 831 C C . ARG A 1 108 ? 17.699 5.392 -8.940 1.00 90.62 108 ARG A C 1
ATOM 833 O O . ARG A 1 108 ? 17.385 4.369 -9.556 1.00 90.62 108 ARG A O 1
ATOM 840 N N . GLN A 1 109 ? 17.862 6.568 -9.541 1.00 89.06 109 GLN A N 1
ATOM 841 C CA . GLN A 1 109 ? 17.715 6.761 -10.979 1.00 89.06 109 GLN A CA 1
ATOM 842 C C . GLN A 1 109 ? 18.794 5.995 -11.757 1.00 89.06 109 GLN A C 1
ATOM 844 O O . GLN A 1 109 ? 18.464 5.286 -12.709 1.00 89.06 109 GLN A O 1
ATOM 849 N N . ALA A 1 110 ? 20.050 6.029 -11.305 1.00 89.88 110 ALA A N 1
ATOM 850 C CA . ALA A 1 110 ? 21.141 5.261 -11.909 1.00 89.88 110 ALA A CA 1
ATOM 851 C C . ALA A 1 110 ? 20.888 3.740 -11.863 1.00 89.88 110 ALA A C 1
ATOM 853 O O . ALA A 1 110 ? 21.134 3.014 -12.835 1.00 89.88 110 ALA A O 1
ATOM 854 N N . HIS A 1 111 ? 20.335 3.238 -10.755 1.00 93.62 111 HIS A N 1
ATOM 855 C CA . HIS A 1 111 ? 19.952 1.832 -10.638 1.00 93.62 111 HIS A CA 1
ATOM 856 C C . HIS A 1 111 ? 18.814 1.459 -11.604 1.00 93.62 111 HIS A C 1
ATOM 858 O O . HIS A 1 111 ? 18.862 0.412 -12.255 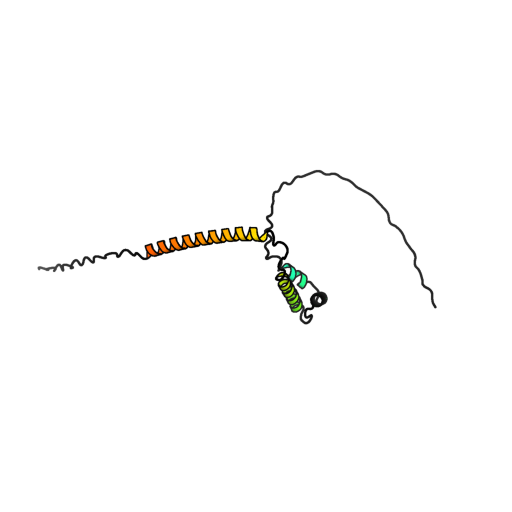1.00 93.62 111 HIS A O 1
ATOM 864 N N . LEU A 1 112 ? 17.804 2.325 -11.749 1.00 93.81 112 LEU A N 1
ATOM 865 C CA . LEU A 1 112 ? 16.713 2.120 -12.708 1.00 93.81 112 LEU A CA 1
ATOM 866 C C . LEU A 1 112 ? 17.208 2.125 -14.160 1.00 93.81 112 LEU A C 1
ATOM 868 O O . LEU A 1 112 ? 16.756 1.303 -14.959 1.00 93.81 112 LEU A O 1
ATOM 872 N N . GLU A 1 113 ? 18.155 2.997 -14.503 1.00 93.81 113 GLU A N 1
ATOM 873 C CA . GLU A 1 113 ? 18.786 3.013 -15.826 1.00 93.81 113 GLU A CA 1
ATOM 874 C C . GLU A 1 113 ? 19.569 1.727 -16.105 1.00 93.81 113 GLU A C 1
ATOM 876 O O . GLU A 1 113 ? 19.455 1.162 -17.195 1.00 93.81 113 GLU A O 1
ATOM 881 N N . THR A 1 114 ? 20.282 1.209 -15.103 1.00 95.31 114 THR A N 1
ATOM 882 C CA . THR A 1 114 ? 21.000 -0.071 -15.202 1.00 95.31 114 THR A CA 1
ATOM 883 C C . THR A 1 114 ? 20.033 -1.227 -15.471 1.00 95.31 114 THR A C 1
ATOM 885 O O . THR A 1 114 ? 20.204 -1.970 -16.438 1.00 95.31 114 THR A O 1
ATOM 888 N N . LEU A 1 115 ? 18.953 -1.334 -14.688 1.00 96.38 115 LEU A N 1
ATOM 889 C CA . LEU A 1 115 ? 17.918 -2.354 -14.898 1.00 96.38 115 LEU A CA 1
ATOM 890 C C . LEU A 1 115 ? 17.242 -2.229 -16.272 1.00 96.38 115 LEU A C 1
ATOM 892 O O . LEU A 1 115 ? 16.911 -3.233 -16.905 1.00 96.38 115 LEU A O 1
ATOM 896 N N . SER A 1 116 ? 17.027 -1.001 -16.746 1.00 96.88 116 SER A N 1
ATOM 897 C CA . SER A 1 116 ? 16.470 -0.739 -18.076 1.00 96.88 116 SER A CA 1
ATOM 898 C C . SER A 1 116 ? 17.404 -1.232 -19.187 1.00 96.88 116 SER A C 1
ATOM 900 O O . SER A 1 116 ? 16.954 -1.895 -20.127 1.00 96.88 116 SER A O 1
ATOM 902 N N . ALA A 1 117 ? 18.710 -0.983 -19.057 1.00 95.25 117 ALA A N 1
ATOM 903 C CA . ALA A 1 117 ? 19.717 -1.454 -20.003 1.00 95.25 117 ALA A CA 1
ATOM 904 C C . ALA A 1 117 ? 19.796 -2.990 -20.052 1.00 95.25 117 ALA A C 1
ATOM 906 O O . ALA A 1 117 ? 19.816 -3.575 -21.140 1.00 95.25 117 ALA A O 1
ATOM 907 N N . ASP A 1 118 ? 19.758 -3.653 -18.894 1.00 97.62 118 ASP A N 1
ATOM 908 C CA . ASP A 1 118 ? 19.758 -5.116 -18.811 1.00 97.62 118 ASP A CA 1
ATOM 909 C C . ASP A 1 118 ? 18.499 -5.724 -19.438 1.00 97.62 118 ASP A C 1
ATOM 911 O O . ASP A 1 118 ? 18.581 -6.665 -20.235 1.00 97.62 118 ASP A O 1
ATOM 915 N N . ASN A 1 119 ? 17.331 -5.136 -19.172 1.00 95.62 119 ASN A N 1
ATOM 916 C CA . ASN A 1 119 ? 16.084 -5.551 -19.809 1.00 95.62 119 ASN A CA 1
ATOM 917 C C . ASN A 1 119 ? 16.146 -5.395 -21.335 1.00 95.62 119 ASN A C 1
ATOM 919 O O . ASN A 1 119 ? 15.710 -6.293 -22.061 1.00 95.62 119 ASN A O 1
ATOM 923 N N . ALA A 1 120 ? 16.724 -4.302 -21.842 1.00 95.81 120 ALA A N 1
ATOM 924 C CA . ALA A 1 120 ? 16.893 -4.090 -23.279 1.00 95.81 120 ALA A CA 1
ATOM 925 C C . ALA A 1 120 ? 17.813 -5.150 -23.909 1.00 95.81 120 ALA A C 1
ATOM 927 O O . ALA A 1 120 ? 17.504 -5.687 -24.978 1.00 95.81 120 ALA A O 1
ATOM 928 N N . ARG A 1 121 ? 18.905 -5.512 -23.224 1.00 96.81 121 ARG A N 1
ATOM 929 C CA . ARG A 1 121 ? 19.811 -6.581 -23.659 1.00 96.81 121 ARG A CA 1
ATOM 930 C C . ARG A 1 121 ? 19.103 -7.936 -23.716 1.00 96.81 121 ARG A C 1
ATOM 932 O O . ARG A 1 121 ? 19.190 -8.620 -24.737 1.00 96.81 121 ARG A O 1
ATOM 939 N N . LEU A 1 122 ? 18.356 -8.297 -22.674 1.00 97.88 122 LEU A N 1
ATOM 940 C CA . LEU A 1 122 ? 17.563 -9.530 -22.650 1.00 97.88 122 LEU A CA 1
ATOM 941 C C . LEU A 1 122 ? 16.517 -9.553 -23.773 1.00 97.88 122 LEU A C 1
ATOM 943 O O . LEU A 1 122 ? 16.359 -10.567 -24.453 1.00 97.88 122 LEU A O 1
ATOM 947 N N . CYS A 1 123 ? 15.845 -8.428 -24.035 1.00 96.12 123 CYS A N 1
ATOM 948 C CA . CYS A 1 123 ? 14.906 -8.309 -25.153 1.00 96.12 123 CYS A CA 1
ATOM 949 C C . CYS A 1 123 ? 15.578 -8.573 -26.511 1.00 96.12 123 CYS A C 1
ATOM 951 O O . CYS A 1 123 ? 14.991 -9.230 -27.380 1.00 96.12 123 CYS A O 1
ATOM 953 N N . ALA A 1 124 ? 16.810 -8.097 -26.704 1.00 95.81 124 ALA A N 1
ATOM 954 C CA . ALA A 1 124 ? 17.577 -8.343 -27.921 1.00 95.81 124 ALA A CA 1
ATOM 955 C C . ALA A 1 124 ? 17.988 -9.821 -28.057 1.00 95.81 124 ALA A C 1
ATOM 957 O O . ALA A 1 124 ? 17.832 -10.406 -29.133 1.00 95.81 124 ALA A O 1
ATOM 958 N N . GLU A 1 125 ? 18.440 -10.454 -26.970 1.00 97.00 125 GLU A N 1
ATOM 959 C CA . GLU A 1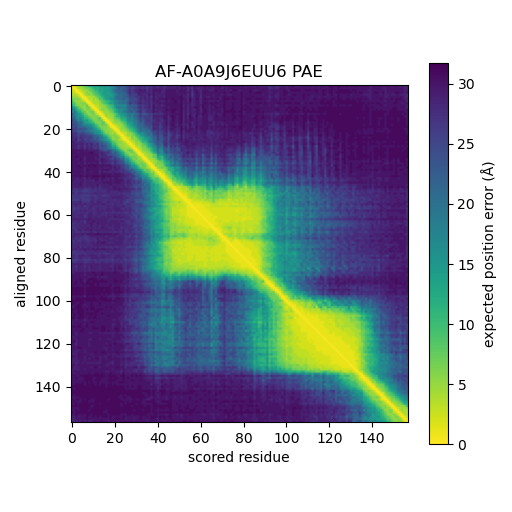 125 ? 18.774 -11.885 -26.948 1.00 97.00 125 GLU A CA 1
ATOM 960 C C . GLU A 1 125 ? 17.551 -12.751 -27.269 1.00 97.00 125 GLU A C 1
ATOM 962 O O . GLU A 1 125 ? 17.614 -13.615 -28.148 1.00 97.00 125 GLU A O 1
ATOM 967 N N . LEU A 1 126 ? 16.403 -12.463 -26.647 1.00 96.12 126 LEU A N 1
ATOM 968 C CA . LEU A 1 126 ? 15.141 -13.145 -26.939 1.00 96.12 126 LEU A CA 1
ATOM 969 C C . LEU A 1 126 ? 14.708 -12.958 -28.397 1.00 96.12 126 LEU A C 1
ATOM 971 O O . LEU A 1 126 ? 14.232 -13.904 -29.028 1.00 96.12 126 LEU A O 1
ATOM 975 N N . SER A 1 127 ? 14.905 -11.765 -28.960 1.00 95.00 127 SER A N 1
ATOM 976 C CA . SER A 1 127 ? 14.607 -11.491 -30.371 1.00 95.00 127 SER A CA 1
ATOM 977 C C . SER A 1 127 ? 15.506 -12.300 -31.312 1.00 95.00 127 SER A C 1
ATOM 979 O O . SER A 1 127 ? 15.017 -12.871 -32.289 1.00 95.00 127 SER A O 1
ATOM 981 N N . SER A 1 128 ? 16.797 -12.422 -30.991 1.00 93.19 128 SER A N 1
ATOM 982 C CA . SER A 1 128 ? 17.749 -13.262 -31.731 1.00 93.19 128 SER A CA 1
ATOM 983 C C . SER A 1 128 ? 17.388 -14.749 -31.654 1.00 93.19 128 SER A C 1
ATOM 985 O O . SER A 1 128 ? 17.301 -15.424 -32.681 1.00 93.19 128 SER A O 1
ATOM 987 N N . LEU A 1 129 ? 17.090 -15.259 -30.454 1.00 93.00 129 LEU A N 1
ATOM 988 C CA . LEU A 1 129 ? 16.634 -16.637 -30.234 1.00 93.00 129 LEU A CA 1
ATOM 989 C C . LEU A 1 129 ? 15.356 -16.933 -31.024 1.00 93.00 129 LEU A C 1
ATOM 991 O O . LEU A 1 129 ? 15.249 -17.961 -31.696 1.00 93.00 129 LEU A O 1
ATOM 995 N N . ARG A 1 130 ? 14.399 -16.002 -31.008 1.00 93.44 130 ARG A N 1
ATOM 996 C CA . ARG A 1 130 ? 13.170 -16.118 -31.793 1.00 93.44 130 ARG A CA 1
ATOM 997 C C . ARG A 1 130 ? 13.470 -16.192 -33.288 1.00 93.44 130 ARG A C 1
ATOM 999 O O . ARG A 1 130 ? 12.905 -17.051 -33.961 1.00 93.44 130 ARG A O 1
ATOM 1006 N N . ALA A 1 131 ? 14.370 -15.354 -33.803 1.00 87.94 131 ALA A N 1
ATOM 1007 C CA . ALA A 1 131 ? 14.774 -15.401 -35.206 1.00 87.94 131 ALA A CA 1
ATOM 1008 C C . ALA A 1 131 ? 15.369 -16.771 -35.576 1.00 87.94 131 ALA A C 1
ATOM 1010 O O . ALA A 1 131 ? 14.939 -17.375 -36.560 1.00 87.94 131 ALA A O 1
ATOM 1011 N N . GLN A 1 132 ? 16.261 -17.320 -34.746 1.00 84.88 132 GLN A N 1
ATOM 1012 C CA . GLN A 1 132 ? 16.852 -18.648 -34.959 1.00 84.88 132 GLN A CA 1
ATOM 1013 C C . GLN A 1 132 ? 15.793 -19.759 -35.009 1.00 84.88 132 GLN A C 1
ATOM 1015 O O . GLN A 1 132 ? 15.842 -20.621 -35.884 1.00 84.88 132 GLN A O 1
ATOM 1020 N N . LEU A 1 133 ? 14.788 -19.706 -34.132 1.00 82.75 133 LEU A N 1
ATOM 1021 C CA . LEU A 1 133 ? 13.697 -20.686 -34.109 1.00 82.75 133 LEU A CA 1
ATOM 1022 C C . LEU A 1 133 ? 12.717 -20.538 -35.286 1.00 82.75 133 LEU A C 1
ATOM 1024 O O . LEU A 1 133 ? 12.078 -21.515 -35.682 1.00 82.75 133 LEU A O 1
ATOM 1028 N N . THR A 1 134 ? 12.586 -19.340 -35.866 1.00 77.25 134 THR A N 1
ATOM 1029 C CA . THR A 1 134 ? 11.752 -19.127 -37.065 1.00 77.25 134 THR A CA 1
ATOM 1030 C C . THR A 1 134 ? 12.401 -19.630 -38.353 1.00 77.25 134 THR A C 1
ATOM 1032 O O . THR A 1 134 ? 11.687 -19.957 -39.304 1.00 77.25 134 THR A O 1
ATOM 1035 N N . VAL A 1 135 ? 13.729 -19.781 -38.383 1.00 64.81 135 VAL A N 1
ATOM 1036 C CA . VAL A 1 135 ? 14.440 -20.435 -39.488 1.00 64.81 135 VAL A CA 1
ATOM 1037 C C . VAL A 1 135 ? 14.321 -21.949 -39.312 1.00 64.81 135 VAL A C 1
ATOM 1039 O O . VAL A 1 135 ? 15.267 -22.647 -38.960 1.00 64.81 135 VAL A O 1
ATOM 1042 N N . ARG A 1 136 ? 13.129 -22.499 -39.573 1.00 59.88 136 ARG A N 1
ATOM 1043 C CA . ARG A 1 136 ? 13.018 -23.940 -39.817 1.00 59.88 136 ARG A CA 1
ATOM 1044 C C . ARG A 1 136 ? 13.861 -24.252 -41.056 1.00 59.88 136 ARG A C 1
ATOM 1046 O O . ARG A 1 136 ? 13.564 -23.690 -42.116 1.00 59.88 136 ARG A O 1
ATOM 1053 N N . PRO A 1 137 ? 14.869 -25.141 -40.988 1.00 58.12 137 PRO A N 1
ATOM 1054 C CA . PRO A 1 137 ? 15.489 -25.629 -42.205 1.00 58.12 137 PRO A CA 1
ATOM 1055 C C . PRO A 1 137 ? 14.369 -26.239 -43.044 1.00 58.12 137 PRO A C 1
ATOM 1057 O O . PRO A 1 137 ? 13.625 -27.101 -42.571 1.00 58.12 137 PRO A O 1
ATOM 1060 N N . ARG A 1 138 ? 14.201 -25.757 -44.281 1.00 58.22 138 ARG A N 1
ATOM 1061 C CA . ARG A 1 138 ? 13.399 -26.458 -45.282 1.00 58.22 138 ARG A CA 1
ATOM 1062 C C . ARG A 1 138 ? 14.050 -27.824 -45.452 1.00 58.22 138 ARG A C 1
ATOM 1064 O O . ARG A 1 138 ? 14.998 -27.965 -46.220 1.00 58.22 138 ARG A O 1
ATOM 1071 N N . VAL A 1 139 ? 13.579 -28.812 -44.695 1.00 59.28 139 VAL A N 1
ATOM 1072 C CA . VAL A 1 139 ? 13.952 -30.205 -44.894 1.00 59.28 139 VAL A CA 1
ATOM 1073 C C . VAL A 1 139 ? 13.446 -30.525 -46.288 1.00 59.28 139 VAL A C 1
ATOM 1075 O O . VAL A 1 139 ? 12.243 -30.623 -46.523 1.00 59.28 139 VAL A O 1
ATOM 1078 N N . ASN A 1 140 ? 14.359 -30.542 -47.252 1.00 57.69 140 ASN A N 1
ATOM 1079 C CA . ASN A 1 140 ? 14.041 -30.865 -48.625 1.00 57.69 140 ASN A CA 1
ATOM 1080 C C . ASN A 1 140 ? 13.777 -32.369 -48.640 1.00 57.69 140 ASN A C 1
ATOM 1082 O O . ASN A 1 140 ? 14.696 -33.168 -48.825 1.00 57.69 140 ASN A O 1
ATOM 1086 N N . VAL A 1 141 ? 12.536 -32.758 -48.331 1.00 59.81 141 VAL A N 1
ATOM 1087 C CA . VAL A 1 141 ? 12.075 -34.141 -48.417 1.00 59.81 141 VAL A CA 1
ATOM 1088 C C . VAL A 1 141 ? 12.026 -34.477 -49.900 1.00 59.81 141 VAL A C 1
ATOM 1090 O O . VAL A 1 141 ? 10.974 -34.415 -50.538 1.00 59.81 141 VAL A O 1
ATOM 1093 N N . ARG A 1 142 ? 13.192 -34.791 -50.472 1.00 55.75 142 ARG A N 1
ATOM 1094 C CA . ARG A 1 142 ? 13.295 -35.410 -51.788 1.00 55.75 142 ARG A CA 1
ATOM 1095 C C . ARG A 1 142 ? 12.548 -36.732 -51.682 1.00 55.75 142 ARG A C 1
ATOM 1097 O O . ARG A 1 142 ? 13.080 -37.721 -51.187 1.00 55.75 142 ARG A O 1
ATOM 1104 N N . HIS A 1 143 ? 11.286 -36.717 -52.094 1.00 54.75 143 HIS A N 1
ATOM 1105 C CA . HIS A 1 143 ? 10.511 -37.920 -52.317 1.00 54.75 143 HIS A CA 1
ATOM 1106 C C . HIS A 1 143 ? 11.206 -38.660 -53.457 1.00 54.75 143 HIS A C 1
ATOM 1108 O O . HIS A 1 143 ? 10.994 -38.369 -54.630 1.00 54.75 143 HIS A O 1
ATOM 1114 N N . CYS A 1 144 ? 12.092 -39.590 -53.109 1.00 48.75 144 CYS A N 1
ATOM 1115 C CA . CYS A 1 144 ? 12.554 -40.611 -54.031 1.00 48.75 144 CYS A CA 1
ATOM 1116 C C . CYS A 1 144 ? 11.359 -41.524 -54.322 1.00 48.75 144 CYS A C 1
ATOM 1118 O O . CYS A 1 144 ? 11.200 -42.571 -53.698 1.00 48.75 144 CYS A O 1
ATOM 1120 N N . THR A 1 145 ? 10.499 -41.116 -55.253 1.00 59.47 145 THR A N 1
ATOM 1121 C CA . THR A 1 145 ? 9.485 -41.972 -55.866 1.00 59.47 145 THR A CA 1
ATOM 1122 C C . THR A 1 145 ? 10.198 -43.011 -56.726 1.00 59.47 145 THR A C 1
ATOM 1124 O O . THR A 1 145 ? 10.290 -42.904 -57.945 1.00 59.47 145 THR A O 1
ATOM 1127 N N . LYS A 1 146 ? 10.760 -44.041 -56.086 1.00 60.78 146 LYS A N 1
ATOM 1128 C CA . LYS A 1 146 ? 11.122 -45.260 -56.807 1.00 60.78 146 LYS A CA 1
ATOM 1129 C C . LYS A 1 146 ? 9.807 -45.896 -57.271 1.00 60.78 146 LYS A C 1
ATOM 1131 O O . LYS A 1 146 ? 8.975 -46.191 -56.411 1.00 60.78 146 LYS A O 1
ATOM 1136 N N . PRO A 1 147 ? 9.579 -46.107 -58.578 1.00 57.97 147 PRO A N 1
ATOM 1137 C CA . PRO A 1 147 ? 8.426 -46.874 -59.013 1.00 57.97 147 PRO A CA 1
ATOM 1138 C C . PRO A 1 147 ? 8.568 -48.292 -58.458 1.00 57.97 147 PRO A C 1
ATOM 1140 O O . PRO A 1 147 ? 9.601 -48.944 -58.636 1.00 57.97 147 PRO A O 1
ATOM 1143 N N . ILE A 1 148 ? 7.534 -48.750 -57.756 1.00 59.31 148 ILE A N 1
ATOM 1144 C CA . ILE A 1 148 ? 7.386 -50.142 -57.344 1.00 59.31 148 ILE A CA 1
ATOM 1145 C C . ILE A 1 148 ? 7.350 -50.954 -58.639 1.00 59.31 148 ILE A C 1
ATOM 1147 O O . ILE A 1 148 ? 6.357 -50.943 -59.361 1.00 59.31 148 ILE A O 1
ATOM 1151 N N . ARG A 1 149 ? 8.463 -51.610 -58.983 1.00 59.16 149 ARG A N 1
ATOM 1152 C CA . ARG A 1 149 ? 8.474 -52.606 -60.054 1.00 59.16 149 ARG A CA 1
ATOM 1153 C C . ARG A 1 149 ? 7.641 -53.784 -59.571 1.00 59.16 149 ARG A C 1
ATOM 1155 O O . ARG A 1 149 ? 8.082 -54.555 -58.724 1.00 59.16 149 ARG A O 1
ATOM 1162 N N . THR A 1 150 ? 6.434 -53.895 -60.106 1.00 61.00 150 THR A N 1
ATOM 1163 C CA . THR A 1 150 ? 5.583 -55.077 -60.024 1.00 61.00 150 THR A CA 1
ATOM 1164 C C . THR A 1 150 ? 6.352 -56.246 -60.637 1.00 61.00 150 THR A C 1
ATOM 1166 O O . THR A 1 150 ? 6.463 -56.361 -61.856 1.00 61.00 150 THR A O 1
ATOM 1169 N N . LEU A 1 151 ? 6.946 -57.099 -59.801 1.00 57.91 151 LEU A N 1
ATOM 1170 C CA . LEU A 1 151 ? 7.456 -58.388 -60.255 1.00 57.91 151 LEU A CA 1
ATOM 1171 C C . LEU A 1 151 ? 6.258 -59.321 -60.413 1.00 57.91 151 LEU A C 1
ATOM 1173 O O . LEU A 1 151 ? 5.687 -59.820 -59.446 1.00 57.91 151 LEU A O 1
ATOM 1177 N N . HIS A 1 152 ? 5.859 -59.494 -61.670 1.00 53.31 152 HIS A N 1
ATOM 1178 C CA . HIS A 1 152 ? 4.912 -60.501 -62.117 1.00 53.31 152 HIS A CA 1
ATOM 1179 C C . HIS A 1 152 ? 5.446 -61.887 -61.722 1.00 53.31 152 HIS A C 1
ATOM 1181 O O . HIS A 1 152 ? 6.469 -62.338 -62.234 1.00 53.31 152 HIS A O 1
ATOM 1187 N N . CYS A 1 153 ? 4.760 -62.567 -60.806 1.00 49.53 153 CYS A N 1
ATOM 1188 C CA . CYS A 1 153 ? 5.016 -63.970 -60.512 1.00 49.53 153 CYS A CA 1
ATOM 1189 C C . CYS A 1 153 ? 4.387 -64.806 -61.642 1.00 49.53 153 CYS A C 1
ATOM 1191 O O . CYS A 1 153 ? 3.176 -65.027 -61.651 1.00 49.53 153 CYS A O 1
ATOM 1193 N N . GLN A 1 154 ? 5.185 -65.204 -62.640 1.00 54.31 154 GLN A N 1
ATOM 1194 C CA . GLN A 1 154 ? 4.790 -66.249 -63.587 1.00 54.31 154 GLN A CA 1
ATOM 1195 C C . GLN A 1 154 ? 4.857 -67.594 -62.865 1.00 54.31 154 GLN A C 1
ATOM 1197 O O . GLN A 1 154 ? 5.926 -68.117 -62.559 1.00 54.31 154 GLN A O 1
ATOM 1202 N N . ARG A 1 155 ? 3.675 -68.122 -62.565 1.00 52.69 155 ARG A N 1
ATOM 1203 C CA . ARG A 1 155 ? 3.449 -69.482 -62.093 1.00 52.69 155 ARG A CA 1
ATOM 1204 C C . ARG A 1 155 ? 3.415 -70.385 -63.326 1.00 52.69 155 ARG A C 1
ATOM 1206 O O . ARG A 1 155 ? 2.371 -70.489 -63.958 1.00 52.69 155 ARG A O 1
ATOM 1213 N N . ASN A 1 156 ? 4.548 -70.984 -63.682 1.00 52.41 156 ASN A N 1
ATOM 1214 C CA . ASN A 1 156 ? 4.565 -72.071 -64.659 1.00 52.41 156 ASN A CA 1
ATOM 1215 C C . ASN A 1 156 ? 4.289 -73.383 -63.922 1.00 52.41 156 ASN A C 1
ATOM 1217 O O . ASN A 1 156 ? 4.981 -73.706 -62.952 1.00 52.41 156 ASN A O 1
ATOM 1221 N N . GLY A 1 157 ? 3.219 -74.056 -64.347 1.00 49.34 157 GLY A N 1
ATOM 1222 C CA . GLY A 1 157 ? 3.010 -75.484 -64.125 1.00 49.34 157 GLY A CA 1
ATOM 1223 C C . GLY A 1 157 ? 3.787 -76.314 -65.135 1.00 49.34 157 GLY A C 1
ATOM 1224 O O . GLY A 1 157 ? 4.298 -75.722 -66.114 1.00 49.34 157 GLY A O 1
#

Radius of gyration: 42.78 Å; Cα contacts (8 Å, |Δi|>4): 25; chains: 1; bounding box: 56×102×130 Å

InterPro domains:
  IPR003034 SAP domain [PF02037] (55-82)
  IPR003034 SAP domain [PS50800] (51-85)
  IPR003034 SAP domain [SM00513] (51-85)
  IPR036361 SAP domain superfamily [G3DSA:1.10.720.30] (52-93)
  IPR036361 SAP domain superfamily [SSF68906] (39-83)